Protein AF-A0A6P0X8E1-F1 (afdb_monomer)

Radius of gyration: 26.0 Å; Cα contacts (8 Å, |Δi|>4): 34; chains: 1; bounding box: 56×52×82 Å

Secondary structure (DSSP, 8-state):
--GGGG--------------HHHHHHHHHHHHHHHHHHHHHHHHHHHHHHHHPPPTT---S------------HHHHHHHHHHHHHH-GGGGSS-HHHHHHHHHHHHHHHHHHHHHHHHHHHHHHHHHHHHHHHHHS---

Nearest PDB structures (foldseek):
  6drf-assembly1_A  TM=2.780E-01  e=3.293E+00  Homo sapiens

Foldseek 3Di:
DCPVVPPPPPPPDDDDDDDDPVVVVLVVLQVVVLVVLLCVLLVLQVVVCVLPDDDPPDDDPDDDNDPDDDHSDLVNSLVCVVVVCVVDVSCVSPDSVVSSVSSVVSVVVVVVVVVVVVVVVVVVVVVVVVVVVVVPDDDD

Sequence (140 aa):
MIEVMLIVMQTAYQYKLKPNNELVSTIELCLDLLRRQYNYRLGERFSWWSENRCPVNACPLIMPIPQLRNNPDYYSQKKDLVHTKDKFYSYKLIHSQVLQDCIKRVISVISYQLSVISYQLSVISYQLSVISYQLSVPLQ

Structure (mmCIF, N/CA/C/O backbone):
data_AF-A0A6P0X8E1-F1
#
_entry.id   AF-A0A6P0X8E1-F1
#
loop_
_atom_site.group_PDB
_atom_site.id
_atom_site.type_symbol
_atom_site.label_atom_id
_atom_site.label_alt_id
_atom_site.label_comp_id
_atom_site.label_asym_id
_atom_site.label_entity_id
_atom_site.label_seq_id
_atom_site.pdbx_PDB_ins_code
_atom_site.Cartn_x
_atom_site.Cartn_y
_atom_site.Cartn_z
_atom_site.occupancy
_atom_site.B_iso_or_equiv
_atom_site.auth_seq_id
_atom_site.auth_comp_id
_atom_site.auth_asym_id
_atom_site.auth_atom_id
_atom_site.pdbx_PDB_model_num
ATOM 1 N N . MET A 1 1 ? 20.775 -28.156 44.236 1.00 46.81 1 MET A N 1
ATOM 2 C CA . MET A 1 1 ? 21.034 -28.085 42.784 1.00 46.81 1 MET A CA 1
ATOM 3 C C . MET A 1 1 ? 19.756 -28.492 42.074 1.00 46.81 1 MET A C 1
ATOM 5 O O . MET A 1 1 ? 19.350 -29.633 42.176 1.00 46.81 1 MET A O 1
ATOM 9 N N . ILE A 1 2 ? 18.961 -27.519 41.637 1.00 44.28 2 ILE A N 1
ATOM 10 C CA . ILE A 1 2 ? 18.880 -27.121 40.216 1.00 44.28 2 ILE A CA 1
ATOM 11 C C . ILE A 1 2 ? 18.024 -28.087 39.360 1.00 44.28 2 ILE A C 1
ATOM 13 O O . ILE A 1 2 ? 17.501 -27.661 38.340 1.00 44.28 2 ILE A O 1
ATOM 17 N N . GLU A 1 3 ? 17.743 -29.320 39.799 1.00 46.56 3 GLU A N 1
ATOM 18 C CA . GLU A 1 3 ? 16.989 -30.285 38.971 1.00 46.56 3 GLU A CA 1
ATOM 19 C C . GLU A 1 3 ? 15.466 -30.094 38.946 1.00 46.56 3 GLU A C 1
ATOM 21 O O . GLU A 1 3 ? 14.827 -30.466 37.969 1.00 46.56 3 GLU A O 1
ATOM 26 N N . VAL A 1 4 ? 14.860 -29.452 39.950 1.00 49.62 4 VAL A N 1
ATOM 27 C CA . VAL A 1 4 ? 13.400 -29.191 39.941 1.00 49.62 4 VAL A CA 1
ATOM 28 C C . VAL A 1 4 ? 13.068 -27.803 39.366 1.00 49.62 4 VAL A C 1
ATOM 30 O O . VAL A 1 4 ? 11.909 -27.414 39.269 1.00 49.62 4 VAL A O 1
ATOM 33 N N . MET A 1 5 ? 14.084 -27.064 38.900 1.00 49.66 5 MET A N 1
ATOM 34 C CA . MET A 1 5 ? 13.920 -25.820 38.134 1.00 49.66 5 MET A CA 1
ATOM 35 C C . MET A 1 5 ? 13.637 -26.082 36.635 1.00 49.66 5 MET A C 1
ATOM 37 O O . MET A 1 5 ? 13.704 -25.173 35.813 1.00 49.66 5 MET A O 1
ATOM 41 N N . LEU A 1 6 ? 13.335 -27.333 36.274 1.00 44.97 6 LEU A N 1
ATOM 42 C CA . LEU A 1 6 ? 13.155 -27.810 34.900 1.00 44.97 6 LEU A CA 1
ATOM 43 C C . LEU A 1 6 ? 11.783 -28.462 34.665 1.00 44.97 6 LEU A C 1
ATOM 45 O O . LEU A 1 6 ? 11.603 -29.199 33.698 1.00 44.97 6 LEU A O 1
ATOM 49 N N . ILE A 1 7 ? 10.774 -28.130 35.482 1.00 49.34 7 ILE A N 1
ATOM 50 C CA . ILE A 1 7 ? 9.383 -28.201 35.012 1.00 49.34 7 ILE A CA 1
ATOM 51 C C . ILE A 1 7 ? 9.231 -27.075 33.989 1.00 49.34 7 ILE A C 1
ATOM 53 O O . ILE A 1 7 ? 8.833 -25.954 34.298 1.00 49.34 7 ILE A O 1
ATOM 57 N N . VAL A 1 8 ? 9.644 -27.368 32.759 1.00 56.16 8 VAL A N 1
ATOM 58 C CA . VAL A 1 8 ? 9.410 -26.540 31.584 1.00 56.16 8 VAL A CA 1
ATOM 59 C C . VAL A 1 8 ? 7.901 -26.329 31.494 1.00 56.16 8 VAL A C 1
ATOM 61 O O . VAL A 1 8 ? 7.156 -27.241 31.141 1.00 56.16 8 VAL A O 1
ATOM 64 N N . MET A 1 9 ? 7.441 -25.127 31.846 1.00 58.41 9 MET A N 1
ATOM 65 C CA . MET A 1 9 ? 6.094 -24.651 31.554 1.00 58.41 9 MET A CA 1
ATOM 66 C C . MET A 1 9 ? 5.890 -24.668 30.033 1.00 58.41 9 MET A C 1
ATOM 68 O O . MET A 1 9 ? 6.134 -23.680 29.346 1.00 58.41 9 MET A O 1
ATOM 72 N N . GLN A 1 10 ? 5.435 -25.792 29.483 1.00 60.88 10 GLN A N 1
ATOM 73 C CA . GLN A 1 10 ? 4.893 -25.850 28.129 1.00 60.88 10 GLN A CA 1
ATOM 74 C C . GLN A 1 10 ? 3.499 -25.206 28.132 1.00 60.88 10 GLN A C 1
ATOM 76 O O . GLN A 1 10 ? 2.477 -25.879 28.059 1.00 60.88 10 GLN A O 1
ATOM 81 N N . THR A 1 11 ? 3.428 -23.878 28.245 1.00 59.41 11 THR A N 1
ATOM 82 C CA . THR A 1 11 ? 2.167 -23.128 28.123 1.00 59.41 11 THR A CA 1
ATOM 83 C C . THR A 1 11 ? 1.831 -22.876 26.656 1.00 59.41 11 THR A C 1
ATOM 85 O O . THR A 1 11 ? 1.756 -21.733 26.214 1.00 59.41 11 THR A O 1
ATOM 88 N N . ALA A 1 12 ? 1.636 -23.936 25.875 1.00 64.69 12 ALA A N 1
ATOM 89 C CA . ALA A 1 12 ? 1.141 -23.832 24.503 1.00 64.69 12 ALA A CA 1
ATOM 90 C C . ALA A 1 12 ? -0.388 -24.006 24.474 1.00 64.69 12 ALA A C 1
ATOM 92 O O . ALA A 1 12 ? -0.917 -24.906 23.827 1.00 64.69 12 ALA A O 1
ATOM 93 N N . TYR A 1 13 ? -1.115 -23.166 25.217 1.00 75.25 13 TYR A N 1
ATOM 94 C CA . TYR A 1 13 ? -2.578 -23.176 25.183 1.00 75.25 13 TYR A CA 1
ATOM 95 C C . TYR A 1 13 ? -3.076 -22.606 23.851 1.00 75.25 13 TYR A C 1
ATOM 97 O O . TYR A 1 13 ? -2.722 -21.491 23.466 1.00 75.25 13 TYR A O 1
ATOM 105 N N . GLN A 1 14 ? -3.914 -23.371 23.153 1.00 79.31 14 GLN A N 1
ATOM 106 C CA . GLN A 1 14 ? -4.574 -22.927 21.929 1.00 79.31 14 GLN A CA 1
ATOM 107 C C . GLN A 1 14 ? -5.927 -22.304 22.274 1.00 79.31 14 GLN A C 1
ATOM 109 O O . GLN A 1 14 ? -6.814 -22.972 22.806 1.00 79.31 14 GLN A O 1
ATOM 114 N N . TYR A 1 15 ? -6.098 -21.024 21.947 1.00 81.00 15 TYR A N 1
ATOM 115 C CA . TYR A 1 15 ? -7.346 -20.300 22.169 1.00 81.00 15 TYR A CA 1
ATOM 116 C C . TYR A 1 15 ? -8.074 -20.069 20.849 1.00 81.00 15 TYR A C 1
ATOM 118 O O . TYR A 1 15 ? -7.491 -19.603 19.871 1.00 81.00 15 TYR A O 1
ATOM 126 N N . LYS A 1 16 ? -9.380 -20.349 20.837 1.00 85.06 16 LYS A N 1
ATOM 127 C CA . LYS A 1 16 ? -10.270 -19.999 19.729 1.00 85.06 16 LYS A CA 1
ATOM 128 C C . LYS A 1 16 ? -11.083 -18.770 20.114 1.00 85.06 16 LYS A C 1
ATOM 130 O O . LYS A 1 16 ? -11.895 -18.840 21.034 1.00 85.06 16 LYS A O 1
ATOM 135 N N . LEU A 1 17 ? -10.907 -17.669 19.384 1.00 85.88 17 LEU A N 1
ATOM 136 C CA . LEU A 1 17 ? -11.803 -16.522 19.513 1.00 85.88 17 LEU A CA 1
ATOM 137 C C . LEU A 1 17 ? -13.204 -16.912 19.022 1.00 85.88 17 LEU A C 1
ATOM 139 O O . LEU A 1 17 ? -13.362 -17.442 17.921 1.00 85.88 17 LEU A O 1
ATOM 143 N N . LYS A 1 18 ? -14.221 -16.632 19.837 1.00 90.62 18 LYS A N 1
ATOM 144 C CA . LYS A 1 18 ? -15.640 -16.739 19.474 1.00 90.62 18 LYS A CA 1
ATOM 145 C C . LYS A 1 18 ? -16.274 -15.354 19.634 1.00 90.62 18 LYS A C 1
ATOM 147 O O . LYS A 1 18 ? -16.794 -15.060 20.706 1.00 90.62 18 LYS A O 1
ATOM 152 N N . PRO A 1 19 ? -16.124 -14.468 18.636 1.00 89.06 19 PRO A N 1
ATOM 153 C CA . PRO A 1 19 ? -16.632 -13.108 18.729 1.00 89.06 19 PRO A CA 1
ATOM 154 C C . PRO A 1 19 ? -18.165 -13.083 18.693 1.00 89.06 19 PRO A C 1
ATOM 156 O O . PRO A 1 19 ? -18.788 -13.841 17.952 1.00 89.06 19 PRO A O 1
ATOM 159 N N . ASN A 1 20 ? -18.760 -12.183 19.476 1.00 95.69 20 ASN A N 1
ATOM 160 C CA . ASN A 1 20 ? -20.194 -11.898 19.426 1.00 95.69 20 ASN A CA 1
ATOM 161 C C . ASN A 1 20 ? -20.547 -11.143 18.134 1.00 95.69 20 ASN A C 1
ATOM 163 O O . ASN A 1 20 ? -19.681 -10.503 17.538 1.00 95.69 20 ASN A O 1
ATOM 167 N N . ASN A 1 21 ? -21.824 -11.142 17.742 1.00 94.69 21 ASN A N 1
ATOM 168 C CA . ASN A 1 21 ? -22.285 -10.498 16.502 1.00 94.69 21 ASN A CA 1
ATOM 169 C C . ASN A 1 21 ? -21.881 -9.012 16.400 1.00 94.69 21 ASN A C 1
ATOM 171 O O . ASN A 1 21 ? -21.470 -8.556 15.338 1.00 94.69 21 ASN A O 1
ATOM 175 N N . GLU A 1 22 ? -21.920 -8.270 17.509 1.00 94.25 22 GLU A N 1
ATOM 176 C CA . GLU A 1 22 ? -21.477 -6.865 17.567 1.00 94.25 22 GLU A CA 1
ATOM 177 C C . GLU A 1 22 ? -19.961 -6.704 17.366 1.00 94.25 22 GLU A C 1
ATOM 179 O O . GLU A 1 22 ? -19.484 -5.745 16.755 1.00 94.25 22 GLU A O 1
ATOM 184 N N . LEU A 1 23 ? -19.173 -7.661 17.862 1.00 93.12 23 LEU A N 1
ATOM 185 C CA . LEU A 1 23 ? -17.728 -7.660 17.660 1.00 93.12 23 LEU A CA 1
ATOM 186 C C . LEU A 1 23 ? -17.393 -7.989 16.202 1.00 93.12 23 LEU A C 1
ATOM 188 O O . LEU A 1 23 ? -16.500 -7.370 15.628 1.00 93.12 23 LEU A O 1
ATOM 192 N N . VAL A 1 24 ? -18.132 -8.918 15.590 1.00 95.06 24 VAL A N 1
ATOM 193 C CA . VAL A 1 24 ? -17.991 -9.248 14.165 1.00 95.06 24 VAL A CA 1
ATOM 194 C C . VAL A 1 24 ? -18.275 -8.022 13.301 1.00 95.06 24 VAL A C 1
ATOM 196 O O . VAL A 1 24 ? -17.428 -7.665 12.486 1.00 95.06 24 VAL A O 1
ATOM 199 N N . SER A 1 25 ? -19.386 -7.318 13.532 1.00 94.81 25 SER A N 1
ATOM 200 C CA . SER A 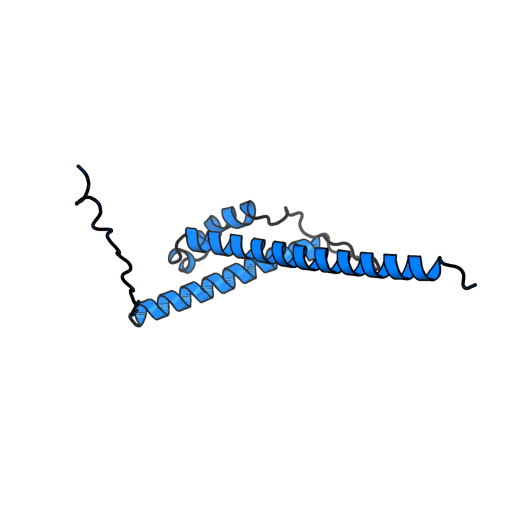1 25 ? -19.724 -6.123 12.746 1.00 94.81 25 SER A CA 1
ATOM 201 C C . SER A 1 25 ? -18.683 -5.008 12.899 1.00 94.81 25 SER A C 1
ATOM 203 O O . SER A 1 25 ? -18.326 -4.338 11.929 1.00 94.81 25 SER A O 1
ATOM 205 N N . THR A 1 26 ? -18.114 -4.851 14.098 1.00 93.50 26 THR A N 1
ATOM 206 C CA . THR A 1 26 ? -17.021 -3.900 14.344 1.00 93.50 26 THR A CA 1
ATOM 207 C C . THR A 1 26 ? -15.753 -4.287 13.579 1.00 93.50 26 THR A C 1
ATOM 209 O O . THR A 1 26 ? -15.085 -3.420 13.008 1.00 93.50 26 THR A O 1
ATOM 212 N N . ILE A 1 27 ? -15.418 -5.582 13.532 1.00 93.75 27 ILE A N 1
ATOM 213 C CA . ILE A 1 27 ? -14.270 -6.097 12.774 1.00 93.75 27 ILE A CA 1
ATOM 214 C C . ILE A 1 27 ? -14.475 -5.864 11.277 1.00 93.75 27 ILE A C 1
ATOM 216 O O . ILE A 1 27 ? -13.561 -5.381 10.611 1.00 93.75 27 ILE A O 1
ATOM 220 N N . GLU A 1 28 ? -15.659 -6.162 10.749 1.00 95.94 28 GLU A N 1
ATOM 221 C CA . GLU A 1 28 ? -15.993 -5.942 9.339 1.00 95.94 28 GLU A CA 1
ATOM 222 C C . GLU A 1 28 ? -15.866 -4.466 8.960 1.00 95.94 28 GLU A C 1
ATOM 224 O O . GLU A 1 28 ? -15.169 -4.134 7.998 1.00 95.94 28 GLU A O 1
AT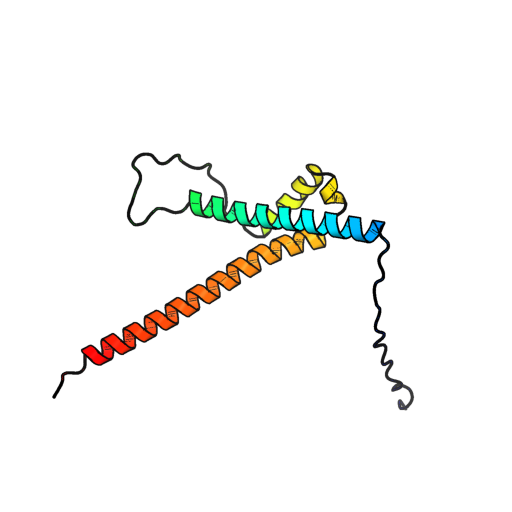OM 229 N N . L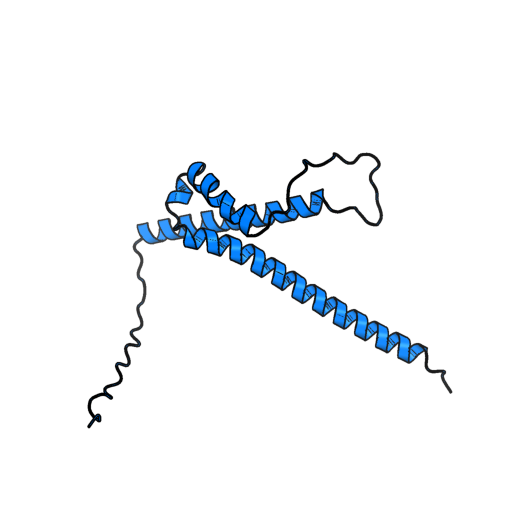EU A 1 29 ? -16.422 -3.572 9.784 1.00 95.62 29 LEU A N 1
ATOM 230 C CA . LEU A 1 29 ? -16.270 -2.132 9.609 1.00 95.62 29 LEU A CA 1
ATOM 231 C C . LEU A 1 29 ? -14.792 -1.716 9.622 1.00 95.62 29 LEU A C 1
ATOM 233 O O . LEU A 1 29 ? -14.355 -0.952 8.759 1.00 95.62 29 LEU A O 1
ATOM 237 N N . CYS A 1 30 ? -14.000 -2.226 10.570 1.00 95.88 30 CYS A N 1
ATOM 238 C CA . CYS A 1 30 ? -12.565 -1.950 10.628 1.00 95.88 30 CYS A CA 1
ATOM 239 C C . CYS A 1 30 ? -11.851 -2.407 9.352 1.00 95.88 30 CYS A C 1
ATOM 241 O O . CYS A 1 30 ? -11.048 -1.654 8.798 1.00 95.88 30 CYS A O 1
ATOM 243 N N . LEU A 1 31 ? -12.147 -3.612 8.861 1.00 95.88 31 LEU A N 1
ATOM 244 C CA . LEU A 1 31 ? -11.546 -4.148 7.643 1.00 95.88 31 LEU A CA 1
ATOM 245 C C . LEU A 1 31 ? -11.903 -3.303 6.418 1.00 95.88 31 LEU A C 1
ATOM 247 O O . LEU A 1 31 ? -11.027 -3.015 5.603 1.00 95.88 31 LEU A O 1
ATOM 251 N N . ASP A 1 32 ? -13.148 -2.852 6.299 1.00 97.31 32 ASP A N 1
ATOM 252 C CA . ASP A 1 32 ? -13.578 -2.004 5.187 1.00 97.31 32 ASP A CA 1
ATOM 253 C C . ASP A 1 32 ? -12.922 -0.628 5.208 1.00 97.31 32 ASP A C 1
ATOM 255 O O . ASP A 1 32 ? -12.458 -0.139 4.173 1.00 97.31 32 ASP A O 1
ATOM 259 N N . LEU A 1 33 ? -12.815 -0.013 6.384 1.00 96.81 33 LEU A N 1
ATOM 260 C CA . LEU A 1 33 ? -12.089 1.243 6.544 1.00 96.81 33 LEU A CA 1
ATOM 261 C C . LEU A 1 33 ? -10.601 1.074 6.204 1.00 96.81 33 LEU A C 1
ATOM 263 O O . LEU A 1 33 ? -10.042 1.913 5.500 1.00 96.81 33 LEU A O 1
ATOM 267 N N . LEU A 1 34 ? -9.968 -0.029 6.615 1.00 97.12 34 LEU A N 1
ATOM 268 C CA . LEU A 1 34 ? -8.574 -0.324 6.268 1.00 97.12 34 LEU A CA 1
ATOM 269 C C . LEU A 1 34 ? -8.382 -0.563 4.766 1.00 97.12 34 LEU A C 1
ATOM 271 O O . LEU A 1 34 ? -7.407 -0.075 4.199 1.00 97.12 34 LEU A O 1
ATOM 275 N N . ARG A 1 35 ? -9.315 -1.246 4.092 1.00 97.44 35 ARG A N 1
ATOM 276 C CA . ARG A 1 35 ? -9.289 -1.412 2.626 1.00 97.44 35 ARG A CA 1
ATOM 277 C C . ARG A 1 35 ? -9.370 -0.066 1.913 1.00 97.44 35 ARG A C 1
ATOM 279 O O . ARG A 1 35 ? -8.573 0.202 1.016 1.00 97.44 35 ARG A O 1
ATOM 286 N N . ARG A 1 36 ? -10.291 0.806 2.338 1.00 96.38 36 ARG A N 1
ATOM 287 C CA . ARG A 1 36 ? -10.415 2.172 1.800 1.00 96.38 36 ARG A CA 1
ATOM 288 C C . ARG A 1 36 ? -9.136 2.969 2.033 1.00 96.38 36 ARG A C 1
ATOM 290 O O . ARG A 1 36 ? -8.638 3.597 1.104 1.00 96.38 36 ARG A O 1
ATOM 297 N N . GLN A 1 37 ? -8.577 2.896 3.239 1.00 96.44 37 GLN A N 1
ATOM 298 C CA . GLN A 1 37 ? -7.334 3.574 3.585 1.00 96.44 37 GLN A CA 1
ATOM 299 C C . GLN A 1 37 ? -6.165 3.099 2.722 1.00 96.44 37 GLN A C 1
ATOM 301 O O . GLN A 1 37 ? -5.415 3.932 2.214 1.00 96.44 37 GLN A O 1
ATOM 306 N N . TYR A 1 38 ? -6.021 1.785 2.546 1.00 97.19 38 TYR A N 1
ATOM 307 C CA . TYR A 1 38 ? -4.999 1.177 1.699 1.00 97.19 38 TYR A CA 1
ATOM 308 C C . TYR A 1 38 ? -5.124 1.663 0.253 1.00 97.19 38 TYR A C 1
ATOM 310 O O . TYR A 1 38 ? -4.160 2.191 -0.299 1.00 97.19 38 TYR A O 1
ATOM 318 N N . ASN A 1 39 ? -6.323 1.561 -0.328 1.00 97.44 39 ASN A N 1
ATOM 319 C CA . ASN A 1 39 ? -6.588 1.976 -1.706 1.00 97.44 39 ASN A CA 1
ATOM 320 C C . ASN A 1 39 ? -6.338 3.472 -1.908 1.00 97.44 39 ASN A C 1
ATOM 322 O O . ASN A 1 39 ? -5.747 3.859 -2.911 1.00 97.44 39 ASN A O 1
ATOM 326 N N . TYR A 1 40 ? -6.722 4.305 -0.939 1.00 95.81 40 TYR A N 1
ATOM 327 C CA . TYR A 1 40 ? -6.451 5.739 -0.973 1.00 95.81 40 TYR A CA 1
ATOM 328 C C . TYR A 1 40 ? -4.941 6.029 -0.979 1.00 95.81 40 TYR A C 1
ATOM 330 O O . TYR A 1 40 ? -4.454 6.716 -1.872 1.00 95.81 40 TYR A O 1
ATOM 338 N N . ARG A 1 41 ? -4.170 5.449 -0.045 1.00 96.12 41 ARG A N 1
ATOM 339 C CA . ARG A 1 41 ? -2.711 5.681 0.043 1.00 96.12 41 ARG A CA 1
ATOM 340 C C . ARG A 1 41 ? -1.940 5.106 -1.142 1.00 96.12 41 ARG A C 1
ATOM 342 O O . ARG A 1 41 ? -0.916 5.669 -1.528 1.00 96.12 41 ARG A O 1
ATOM 349 N N . LEU A 1 42 ? -2.410 4.000 -1.711 1.00 95.12 42 LEU A N 1
ATOM 350 C CA . LEU A 1 42 ? -1.872 3.449 -2.950 1.00 95.12 42 LEU A CA 1
ATOM 351 C C . LEU A 1 42 ? -2.191 4.368 -4.141 1.00 95.12 42 LEU A C 1
ATOM 353 O O . LEU A 1 42 ? -1.301 4.682 -4.929 1.00 95.12 42 LEU A O 1
ATOM 357 N N . GLY A 1 43 ? -3.429 4.858 -4.226 1.00 94.69 43 GLY A N 1
ATOM 358 C CA . GLY A 1 43 ? -3.876 5.801 -5.249 1.00 94.69 43 GLY A CA 1
ATOM 359 C C . GLY A 1 43 ? -3.071 7.098 -5.248 1.00 94.69 43 GLY A C 1
ATOM 360 O O . GLY A 1 43 ? -2.607 7.516 -6.301 1.00 94.69 43 GLY A O 1
ATOM 361 N N . GLU A 1 44 ? -2.795 7.681 -4.076 1.00 93.62 44 GLU A N 1
ATOM 362 C CA . GLU A 1 44 ? -1.969 8.893 -3.959 1.00 93.62 44 GLU A CA 1
ATOM 363 C C . GLU A 1 44 ? -0.602 8.746 -4.639 1.00 93.62 44 GLU A C 1
ATOM 365 O O . GLU A 1 44 ? -0.131 9.686 -5.288 1.00 93.62 44 GLU A O 1
ATOM 370 N N . ARG A 1 45 ? 0.018 7.567 -4.506 1.00 93.19 45 ARG A N 1
ATOM 371 C CA . ARG A 1 45 ? 1.313 7.238 -5.114 1.00 93.19 45 ARG A CA 1
ATOM 372 C C . ARG A 1 45 ? 1.198 7.086 -6.624 1.00 93.19 45 ARG A C 1
ATOM 374 O O . ARG A 1 45 ? 2.047 7.608 -7.341 1.00 93.19 45 ARG A O 1
ATOM 381 N N . PHE A 1 46 ? 0.153 6.416 -7.109 1.00 91.56 46 PHE A N 1
ATOM 382 C CA . PHE A 1 46 ? -0.092 6.297 -8.547 1.00 91.56 46 PHE A CA 1
ATOM 383 C C . PHE A 1 46 ? -0.383 7.646 -9.196 1.00 91.56 46 PHE A C 1
ATOM 385 O O . PHE A 1 46 ? 0.181 7.935 -10.249 1.00 91.56 46 PHE A O 1
ATOM 392 N N . SER A 1 47 ? -1.187 8.494 -8.554 1.00 90.94 47 SER A N 1
ATOM 393 C CA . SER A 1 47 ? -1.417 9.865 -9.007 1.00 90.94 47 SER A CA 1
ATOM 394 C C . SER A 1 47 ? -0.106 10.640 -9.061 1.00 90.94 47 SER A C 1
ATOM 396 O O . SER A 1 47 ? 0.201 11.226 -10.090 1.00 90.94 47 SER A O 1
ATOM 398 N N . TRP A 1 48 ? 0.724 10.563 -8.011 1.00 91.19 48 TRP A N 1
ATOM 399 C CA . TRP A 1 48 ? 2.007 11.272 -7.975 1.00 91.19 48 TRP A CA 1
ATOM 400 C C . TRP A 1 48 ? 2.917 10.814 -9.114 1.00 91.19 48 TRP A C 1
ATOM 402 O O . TRP A 1 48 ? 3.479 11.634 -9.832 1.00 91.19 48 TRP A O 1
ATOM 412 N N . TRP A 1 49 ? 3.014 9.503 -9.332 1.00 86.81 49 TRP A N 1
ATOM 413 C CA . TRP A 1 49 ? 3.788 8.953 -10.437 1.00 86.81 49 TRP A CA 1
ATOM 414 C C . TRP A 1 49 ? 3.238 9.385 -11.802 1.00 86.81 49 TRP A C 1
ATOM 416 O O . TRP A 1 49 ? 4.010 9.759 -12.679 1.00 86.81 49 TRP A O 1
ATOM 426 N N . SER A 1 50 ? 1.916 9.380 -11.988 1.00 85.75 50 SER A N 1
ATOM 427 C CA . SER A 1 50 ? 1.292 9.795 -13.247 1.00 85.75 50 SER A CA 1
ATOM 428 C C . SER A 1 50 ? 1.470 11.286 -13.535 1.00 85.75 50 SER A C 1
ATOM 430 O O . SER A 1 50 ? 1.566 11.657 -14.700 1.00 85.75 50 SER A O 1
ATOM 432 N N . GLU A 1 51 ? 1.498 12.120 -12.496 1.00 84.19 51 GLU A N 1
ATOM 433 C CA . GLU A 1 51 ? 1.709 13.569 -12.579 1.00 84.19 51 GLU A CA 1
ATOM 434 C C . GLU A 1 51 ? 3.178 13.924 -12.856 1.00 84.19 51 GLU A C 1
ATOM 436 O O . GLU A 1 51 ? 3.450 14.918 -13.518 1.00 84.19 51 GLU A O 1
ATOM 441 N N . ASN A 1 52 ? 4.129 13.121 -12.365 1.00 81.31 52 ASN A N 1
ATOM 442 C CA . ASN A 1 52 ? 5.565 13.418 -12.455 1.00 81.31 52 ASN A CA 1
ATOM 443 C C . ASN A 1 52 ? 6.300 12.637 -13.558 1.00 81.31 52 ASN A C 1
ATOM 445 O O . ASN A 1 52 ? 7.476 12.896 -13.813 1.00 81.31 52 ASN A O 1
ATOM 449 N N . ARG A 1 53 ? 5.651 11.669 -14.218 1.00 78.12 53 ARG A N 1
ATOM 450 C CA . ARG A 1 53 ? 6.253 10.944 -15.348 1.00 78.12 53 ARG A CA 1
ATOM 451 C C . ARG A 1 53 ? 6.179 11.768 -16.637 1.00 78.12 53 ARG A C 1
ATOM 453 O O . ARG A 1 53 ? 5.141 12.340 -16.953 1.00 78.12 53 ARG A O 1
ATOM 460 N N . CYS A 1 54 ? 7.247 11.733 -17.431 1.00 72.94 54 CYS A N 1
ATOM 461 C CA . CYS A 1 54 ? 7.246 12.221 -18.811 1.00 72.94 54 CYS A CA 1
ATOM 462 C C . CYS A 1 54 ? 7.086 11.024 -19.770 1.00 72.94 54 CYS A C 1
ATOM 464 O O . CYS A 1 54 ? 7.815 10.038 -19.610 1.00 72.94 54 CYS A O 1
ATOM 466 N N . PRO A 1 55 ? 6.150 11.038 -20.739 1.00 71.12 55 PRO A N 1
ATOM 467 C CA . PRO A 1 55 ? 6.043 9.955 -21.710 1.00 71.12 55 PRO A CA 1
ATOM 468 C C . PRO A 1 55 ? 7.261 9.957 -22.644 1.00 71.12 55 PRO A C 1
ATOM 470 O O . PRO A 1 55 ? 7.592 10.974 -23.242 1.00 71.12 55 PRO A O 1
ATOM 473 N N . VAL A 1 56 ? 7.900 8.796 -22.814 1.00 67.75 56 VAL A N 1
ATOM 474 C CA . VAL A 1 56 ? 9.130 8.649 -23.623 1.00 67.75 56 VAL A CA 1
ATOM 475 C C . VAL A 1 56 ? 8.904 9.007 -25.099 1.00 67.75 56 VAL A C 1
ATOM 477 O O . VAL A 1 56 ? 9.794 9.545 -25.746 1.00 67.75 56 VAL A O 1
ATOM 480 N N . ASN A 1 57 ? 7.696 8.754 -25.615 1.00 69.00 57 ASN A N 1
ATOM 481 C CA . ASN A 1 57 ? 7.375 8.856 -27.045 1.00 69.00 57 ASN A CA 1
ATOM 482 C C . ASN A 1 57 ? 6.342 9.946 -27.377 1.00 69.00 57 ASN A C 1
ATOM 484 O O . ASN A 1 57 ? 5.883 10.030 -28.513 1.00 69.00 57 ASN A O 1
ATOM 488 N N . ALA A 1 58 ? 5.922 10.747 -26.398 1.00 65.12 58 ALA A N 1
ATOM 489 C CA . ALA A 1 58 ? 4.956 11.816 -26.611 1.00 65.12 58 ALA A CA 1
ATOM 490 C C . ALA A 1 58 ? 5.178 12.908 -25.566 1.00 65.12 58 ALA A C 1
ATOM 492 O O . ALA A 1 58 ? 4.897 12.704 -24.391 1.00 65.12 58 ALA A O 1
ATOM 493 N N . CYS A 1 59 ? 5.645 14.080 -25.986 1.00 64.19 59 CYS A N 1
ATOM 494 C CA . CYS A 1 59 ? 5.530 15.276 -25.162 1.00 64.19 59 CYS A CA 1
ATOM 495 C C . CYS A 1 59 ? 4.261 16.013 -25.617 1.00 64.19 59 CYS A C 1
ATOM 497 O O . CYS A 1 59 ? 4.280 16.621 -26.690 1.00 64.19 59 CYS A O 1
ATOM 499 N N . PRO A 1 60 ? 3.124 15.906 -24.905 1.00 60.84 60 PRO A N 1
ATOM 500 C CA . PRO A 1 60 ? 1.941 16.668 -25.274 1.00 60.84 60 PRO A CA 1
ATOM 501 C C . PRO A 1 60 ? 2.250 18.166 -25.137 1.00 60.84 60 PRO A C 1
ATOM 503 O O . PRO A 1 60 ? 2.610 18.633 -24.061 1.00 60.84 60 PRO A O 1
ATOM 506 N N . LEU A 1 61 ? 2.093 18.919 -26.234 1.00 66.25 61 LEU A N 1
ATOM 507 C CA . LEU A 1 61 ? 2.341 20.372 -26.307 1.00 66.25 61 LEU A CA 1
ATOM 508 C C . LEU A 1 61 ? 1.490 21.185 -25.314 1.00 66.25 61 LEU A C 1
ATOM 510 O O . LEU A 1 61 ? 1.796 22.339 -25.030 1.00 66.25 61 LEU A O 1
ATOM 514 N N . ILE A 1 62 ? 0.432 20.575 -24.776 1.00 62.69 62 ILE A N 1
ATOM 515 C CA . ILE A 1 62 ? -0.379 21.096 -23.683 1.00 62.69 62 ILE A CA 1
ATOM 516 C C . ILE A 1 62 ? -0.363 20.040 -22.579 1.00 62.69 62 ILE A C 1
ATOM 518 O O . ILE A 1 62 ? -1.020 19.005 -22.687 1.00 62.69 62 ILE A O 1
ATOM 522 N N . MET A 1 63 ? 0.385 20.306 -21.514 1.00 66.06 63 MET A N 1
ATOM 523 C CA . MET A 1 63 ? 0.360 19.512 -20.291 1.00 66.06 63 MET A CA 1
ATOM 524 C C . MET A 1 63 ? -0.123 20.424 -19.159 1.00 66.06 63 MET A C 1
ATOM 526 O O . MET A 1 63 ? 0.513 21.454 -18.918 1.00 66.06 63 MET A O 1
ATOM 530 N N . PRO A 1 64 ? -1.240 20.112 -18.473 1.00 63.00 64 PRO A N 1
ATOM 531 C CA . PRO A 1 64 ? -1.591 20.842 -17.265 1.00 63.00 64 PRO A CA 1
ATOM 532 C C . PRO A 1 64 ? -0.450 20.647 -16.268 1.00 63.00 64 PRO A C 1
ATOM 534 O O . PRO A 1 64 ? -0.098 19.514 -15.950 1.00 63.00 64 PRO A O 1
ATOM 537 N N . ILE A 1 65 ? 0.153 21.747 -15.817 1.00 70.44 65 ILE A N 1
ATOM 538 C CA . ILE A 1 65 ? 1.207 21.697 -14.804 1.00 70.44 65 ILE A CA 1
ATOM 539 C C . ILE A 1 65 ? 0.546 21.181 -13.518 1.00 70.44 65 ILE A C 1
ATOM 541 O O . ILE A 1 65 ? -0.334 21.867 -12.983 1.00 70.44 65 ILE A O 1
ATOM 545 N N . PRO A 1 66 ? 0.897 19.976 -13.032 1.00 70.50 66 PRO A N 1
ATOM 546 C CA . PRO A 1 66 ? 0.323 19.458 -11.802 1.00 70.50 66 PRO A CA 1
ATOM 547 C C . PRO A 1 66 ? 0.750 20.335 -10.625 1.00 70.50 66 PRO A C 1
ATOM 549 O O . PRO A 1 66 ? 1.788 21.001 -10.660 1.00 70.50 66 PRO A O 1
ATOM 552 N N . GLN A 1 67 ? -0.045 20.334 -9.554 1.00 76.69 67 GLN A N 1
ATOM 553 C CA . GLN A 1 67 ? 0.349 21.034 -8.336 1.00 76.69 67 GLN A CA 1
ATOM 554 C C . GLN A 1 67 ? 1.650 20.431 -7.803 1.00 76.69 67 GLN A C 1
ATOM 556 O O . GLN A 1 67 ? 1.739 19.224 -7.569 1.00 76.69 67 GLN A O 1
ATOM 561 N N . LEU A 1 68 ? 2.652 21.290 -7.606 1.00 79.19 68 LEU A N 1
ATOM 562 C CA . LEU A 1 68 ? 3.926 20.912 -7.009 1.00 79.19 68 LEU A CA 1
ATOM 563 C C . LEU A 1 68 ? 3.669 20.299 -5.631 1.00 79.19 68 LEU A C 1
ATOM 565 O O . LEU A 1 68 ? 3.241 20.983 -4.701 1.00 79.19 68 LEU A O 1
ATOM 569 N N . ARG A 1 69 ? 3.931 18.998 -5.506 1.00 84.62 69 ARG A N 1
ATOM 570 C CA . ARG A 1 69 ? 3.795 18.262 -4.251 1.00 84.62 69 ARG A CA 1
ATOM 571 C C . ARG A 1 69 ? 4.951 17.295 -4.054 1.00 84.62 69 ARG A C 1
ATOM 573 O O . ARG A 1 69 ? 5.444 16.682 -5.001 1.00 84.62 69 ARG A O 1
ATOM 580 N N . ASN A 1 70 ? 5.351 17.138 -2.797 1.00 88.50 70 ASN A N 1
ATOM 581 C CA . ASN A 1 70 ? 6.391 16.191 -2.417 1.00 88.50 70 ASN A CA 1
ATOM 582 C C . ASN A 1 70 ? 5.941 14.747 -2.675 1.00 88.50 70 ASN A C 1
ATOM 584 O O . ASN A 1 70 ? 4.750 14.432 -2.604 1.00 88.50 70 ASN A O 1
ATOM 588 N N . ASN A 1 71 ? 6.910 13.868 -2.941 1.00 89.00 71 ASN A N 1
ATOM 589 C CA . ASN A 1 71 ? 6.664 12.436 -3.088 1.00 89.00 71 ASN A CA 1
ATOM 590 C C . ASN A 1 71 ? 5.957 11.885 -1.833 1.00 89.00 71 ASN A C 1
ATOM 592 O O . ASN A 1 71 ? 6.464 12.078 -0.722 1.00 89.00 71 ASN A O 1
ATOM 596 N N . PRO A 1 72 ? 4.812 11.193 -1.973 1.00 92.44 72 PRO A N 1
ATOM 597 C CA . PRO A 1 72 ? 4.153 10.537 -0.853 1.00 92.44 72 PRO A CA 1
ATOM 598 C C . PRO A 1 72 ? 4.996 9.355 -0.350 1.00 92.44 72 PRO 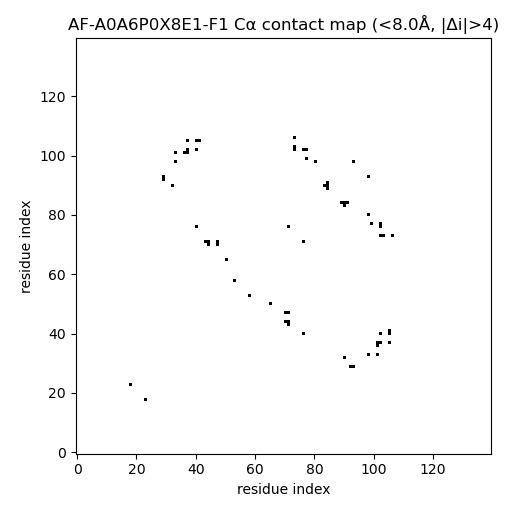A C 1
ATOM 600 O O . PRO A 1 72 ? 4.803 8.211 -0.751 1.00 92.44 72 PRO A O 1
ATOM 603 N N . ASP A 1 73 ? 5.959 9.607 0.535 1.00 91.69 73 ASP A N 1
ATOM 604 C CA . ASP A 1 73 ? 6.722 8.581 1.251 1.00 91.69 73 ASP A CA 1
ATOM 605 C C . ASP A 1 73 ? 5.972 7.989 2.471 1.00 91.69 73 ASP A C 1
ATOM 607 O O . ASP A 1 73 ? 4.794 8.255 2.713 1.00 91.69 73 ASP A O 1
ATOM 611 N N . TYR A 1 74 ? 6.639 7.096 3.208 1.00 92.19 74 TYR A N 1
ATOM 612 C CA . TYR A 1 74 ? 6.095 6.500 4.433 1.00 92.19 74 TYR A CA 1
ATOM 613 C C . TYR A 1 74 ? 5.751 7.538 5.499 1.00 92.19 74 TYR A C 1
ATOM 615 O O . TYR A 1 74 ? 4.695 7.468 6.128 1.00 92.19 74 TYR A O 1
ATOM 623 N N . TYR A 1 75 ? 6.672 8.465 5.739 1.00 93.75 75 TYR A N 1
ATOM 624 C CA . TYR A 1 75 ? 6.608 9.400 6.848 1.00 93.75 75 TYR A CA 1
ATOM 625 C C . TYR A 1 75 ? 5.545 10.465 6.599 1.00 93.75 75 TYR A C 1
ATOM 627 O O . TYR A 1 75 ? 4.791 10.784 7.519 1.00 93.75 75 TYR A O 1
ATOM 635 N N . SER A 1 76 ? 5.425 10.949 5.362 1.00 93.88 76 SER A N 1
ATOM 636 C CA . SER A 1 76 ? 4.385 11.889 4.958 1.00 93.88 76 SER A CA 1
ATOM 637 C C . SER A 1 76 ? 3.000 11.267 5.122 1.00 93.88 76 SER A C 1
ATOM 639 O O . SER A 1 76 ? 2.185 11.813 5.862 1.00 93.88 76 SER A O 1
ATOM 641 N N . GLN A 1 77 ? 2.763 10.068 4.576 1.00 94.38 77 GLN A N 1
ATOM 642 C CA . GLN A 1 77 ? 1.475 9.377 4.711 1.00 94.38 77 GLN A CA 1
ATOM 643 C C . GLN A 1 77 ? 1.158 9.010 6.168 1.00 94.38 77 GLN A C 1
ATOM 645 O O . GLN A 1 77 ? 0.002 9.079 6.587 1.00 94.38 77 GLN A O 1
ATOM 650 N N . LYS A 1 78 ? 2.171 8.646 6.968 1.00 94.44 78 LYS A N 1
ATOM 651 C CA . LYS A 1 78 ? 2.007 8.361 8.401 1.00 94.44 78 LYS A CA 1
ATOM 652 C C . LYS A 1 78 ? 1.606 9.606 9.190 1.00 94.44 78 LYS A C 1
ATOM 654 O O . LYS A 1 78 ? 0.730 9.511 10.046 1.00 94.44 78 LYS A O 1
ATOM 659 N N . LYS A 1 79 ? 2.232 10.754 8.921 1.00 93.94 79 LYS A N 1
ATOM 660 C CA . LYS A 1 79 ? 1.899 12.036 9.564 1.00 93.94 79 LYS A CA 1
ATOM 661 C C . LYS A 1 79 ? 0.449 12.433 9.275 1.00 93.94 79 LYS A C 1
ATOM 663 O O . LYS A 1 79 ? -0.274 12.873 10.164 1.00 93.94 79 LYS A O 1
ATOM 668 N N . ASP A 1 80 ? 0.013 12.176 8.052 1.00 93.75 80 ASP A N 1
ATOM 669 C CA . ASP A 1 80 ? -1.311 12.500 7.531 1.00 93.75 80 ASP A CA 1
ATOM 670 C C . ASP A 1 80 ? -2.463 11.700 8.183 1.00 93.75 80 ASP A C 1
ATOM 672 O O . ASP A 1 80 ? -3.638 12.077 8.113 1.00 93.75 80 ASP A O 1
ATOM 676 N N . LEU A 1 81 ? -2.148 10.596 8.874 1.00 93.94 81 LEU A N 1
ATOM 677 C CA . LEU A 1 81 ? -3.134 9.820 9.635 1.00 93.94 81 LEU A CA 1
ATOM 678 C C . LEU A 1 81 ? -3.762 10.618 10.778 1.00 93.94 81 LEU A C 1
ATOM 680 O O . LEU A 1 81 ? -4.914 10.356 11.119 1.00 93.94 81 LEU A O 1
ATOM 684 N N . VAL A 1 82 ? -3.038 11.581 11.356 1.00 93.25 82 VAL A N 1
ATOM 685 C CA . VAL A 1 82 ? -3.575 12.444 12.419 1.00 93.25 82 VAL A CA 1
ATOM 686 C C . VAL A 1 82 ? -4.774 13.221 11.876 1.00 93.25 82 VAL A C 1
ATOM 688 O O . VAL A 1 82 ? -5.889 13.060 12.369 1.00 93.25 82 VAL A O 1
ATOM 691 N N . HIS A 1 83 ? -4.579 13.917 10.754 1.00 92.88 83 HIS A N 1
ATOM 692 C CA . HIS A 1 83 ? -5.645 14.639 10.058 1.00 92.88 83 HIS A CA 1
ATOM 693 C C . HIS A 1 83 ? -6.777 13.719 9.593 1.00 92.88 83 HIS A C 1
A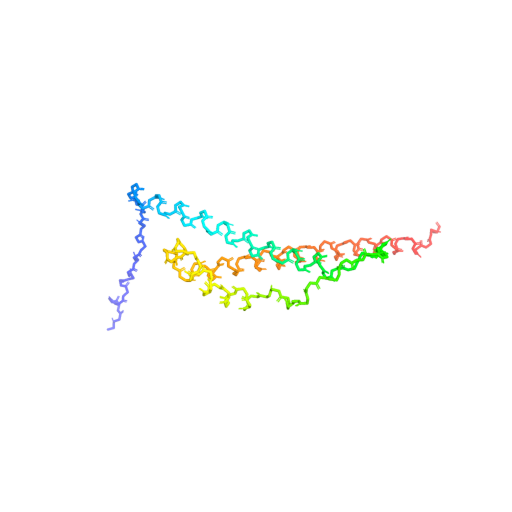TOM 695 O O . HIS A 1 83 ? -7.948 14.092 9.633 1.00 92.88 83 HIS A O 1
ATOM 701 N N . THR A 1 84 ? -6.450 12.489 9.188 1.00 92.44 84 THR A N 1
ATOM 702 C CA . THR A 1 84 ? -7.458 11.499 8.784 1.00 92.44 84 THR A CA 1
ATOM 703 C C . THR A 1 84 ? -8.398 11.149 9.944 1.00 92.44 84 THR A C 1
ATOM 705 O O . THR A 1 84 ? -9.614 11.097 9.753 1.00 92.44 84 THR A O 1
ATOM 708 N N . LYS A 1 85 ? -7.858 10.944 11.154 1.00 93.38 85 LYS A N 1
ATOM 709 C CA . LYS A 1 85 ? -8.654 10.636 12.356 1.00 93.38 85 LYS A CA 1
ATOM 710 C C . LYS A 1 85 ? -9.469 11.830 12.853 1.00 93.38 85 LYS A C 1
ATOM 712 O O . LYS A 1 85 ? -10.526 11.622 13.450 1.00 93.38 85 LYS A O 1
ATOM 717 N N . ASP A 1 86 ? -9.006 13.049 12.598 1.00 93.56 86 ASP A N 1
ATOM 718 C CA . ASP A 1 86 ? -9.763 14.264 12.904 1.00 93.56 86 ASP A CA 1
ATOM 719 C C . ASP A 1 86 ? -10.939 14.446 11.942 1.00 93.56 86 ASP A C 1
ATOM 721 O O . ASP A 1 86 ? -12.058 14.716 12.375 1.00 93.56 86 ASP A O 1
ATOM 725 N N . LYS A 1 87 ? -10.708 14.227 10.641 1.00 93.94 87 LYS A N 1
ATOM 726 C CA . LYS A 1 87 ? -11.721 14.394 9.592 1.00 93.94 87 LYS A CA 1
ATOM 727 C C . LYS A 1 87 ? -12.801 13.313 9.622 1.00 93.94 87 LYS A C 1
ATOM 729 O O . LYS A 1 87 ? -13.966 13.605 9.363 1.00 93.94 87 LYS A O 1
ATOM 734 N N . PHE A 1 88 ? -12.431 12.065 9.909 1.00 93.94 88 PHE A N 1
ATOM 735 C CA . PHE A 1 88 ? -13.345 10.927 9.841 1.00 93.94 88 PHE A CA 1
ATOM 736 C C . PHE A 1 88 ? -13.498 10.253 11.201 1.00 93.94 88 PHE A C 1
ATOM 738 O O . PHE A 1 88 ? -12.644 9.478 11.633 1.00 93.94 88 PHE A O 1
ATOM 745 N N . TYR A 1 89 ? -14.642 10.478 11.851 1.00 91.69 89 TYR A N 1
ATOM 746 C CA . TYR A 1 89 ? -14.913 9.934 13.183 1.00 91.69 89 TYR A CA 1
ATOM 747 C C . TYR A 1 89 ? -14.799 8.401 13.245 1.00 91.69 89 TYR A C 1
ATOM 749 O O . TYR A 1 89 ? -14.223 7.868 14.190 1.00 91.69 89 TYR A O 1
ATOM 757 N N . SER A 1 90 ? -15.240 7.679 12.209 1.00 92.44 90 SER A N 1
ATOM 758 C CA . SER A 1 90 ? -15.158 6.210 12.147 1.00 92.44 90 SER A CA 1
ATOM 759 C C . SER A 1 90 ? -13.723 5.670 12.242 1.00 92.44 90 SER A C 1
ATOM 761 O O . SER A 1 90 ? -13.515 4.564 12.729 1.00 92.44 90 SER A O 1
ATOM 763 N N . TYR A 1 91 ? -12.712 6.453 11.847 1.00 93.88 91 TYR A N 1
ATOM 764 C CA . TYR A 1 91 ? -11.301 6.072 11.977 1.00 93.88 91 TYR A CA 1
ATOM 765 C C . TYR A 1 91 ? -10.778 6.185 13.416 1.00 93.88 91 TYR A C 1
ATOM 767 O O . TYR A 1 91 ? -9.712 5.645 13.725 1.00 93.88 91 TYR A O 1
ATOM 775 N N . LYS A 1 92 ? -11.505 6.853 14.324 1.00 92.19 92 LYS A N 1
ATOM 776 C CA . LYS A 1 92 ? -11.161 6.886 15.754 1.00 92.19 92 LYS A CA 1
ATOM 777 C C . LYS A 1 92 ? -11.306 5.516 16.409 1.00 92.19 92 LYS A C 1
ATOM 779 O O . LYS A 1 92 ? -10.505 5.217 17.291 1.00 92.19 92 LYS A O 1
ATOM 784 N N . LEU A 1 93 ? -12.230 4.687 15.911 1.00 91.81 93 LEU A N 1
ATOM 785 C CA . LEU A 1 93 ? -12.438 3.302 16.352 1.00 91.81 93 LEU A CA 1
ATOM 786 C C . LEU A 1 93 ? -11.214 2.416 16.086 1.00 91.81 93 LEU A C 1
ATOM 788 O O . LEU A 1 93 ? -10.953 1.470 16.822 1.00 91.81 93 LEU A O 1
ATOM 792 N N . ILE A 1 94 ? -10.443 2.729 15.044 1.00 93.94 94 ILE A N 1
ATOM 793 C CA . ILE A 1 94 ? -9.275 1.942 14.664 1.00 93.94 94 ILE A CA 1
ATOM 794 C C . ILE A 1 94 ? -8.079 2.363 15.518 1.00 93.94 94 ILE A C 1
ATOM 796 O O . ILE A 1 94 ? -7.698 3.544 15.593 1.00 93.94 94 ILE A O 1
ATOM 800 N N . HIS A 1 95 ? -7.441 1.363 16.124 1.00 94.31 95 HIS A N 1
ATOM 801 C CA . HIS A 1 95 ? -6.208 1.557 16.869 1.00 94.31 95 HIS A CA 1
ATOM 802 C C . HIS A 1 95 ? -5.111 2.141 15.963 1.00 94.31 95 HIS A C 1
ATOM 804 O O . HIS A 1 95 ? -4.903 1.697 14.832 1.00 94.31 95 HIS A O 1
ATOM 810 N N . SER A 1 96 ? -4.385 3.144 16.464 1.00 92.19 96 SER A N 1
ATOM 811 C CA . SER A 1 96 ? -3.408 3.914 15.679 1.00 92.19 96 SER A CA 1
ATOM 812 C C . SER A 1 96 ? -2.323 3.035 15.052 1.00 92.19 96 SER A C 1
ATOM 814 O O . SER A 1 96 ? -1.924 3.279 13.915 1.00 92.19 96 SER A O 1
ATOM 816 N N . GLN A 1 97 ? -1.890 1.989 15.759 1.00 94.75 97 GLN A N 1
ATOM 817 C CA . GLN A 1 97 ? -0.890 1.046 15.259 1.00 94.75 97 GLN A CA 1
ATOM 818 C C . GLN A 1 97 ? -1.362 0.306 14.000 1.00 94.75 97 GLN A C 1
ATOM 820 O O . GLN A 1 97 ? -0.597 0.171 13.051 1.00 94.75 97 GLN A O 1
ATOM 825 N N . VAL A 1 98 ? -2.640 -0.078 13.939 1.00 95.88 98 VAL A N 1
ATOM 826 C CA . VAL A 1 98 ? -3.206 -0.817 12.799 1.00 95.88 98 VAL A CA 1
ATOM 827 C C . VAL A 1 98 ? -3.229 0.058 11.543 1.00 95.88 98 VAL A C 1
ATOM 829 O O . VAL A 1 98 ? -2.891 -0.399 10.452 1.00 95.88 98 VAL A O 1
ATOM 832 N N . LEU A 1 99 ? -3.550 1.348 11.692 1.00 95.06 99 LEU A N 1
ATOM 833 C CA . LEU A 1 99 ? -3.476 2.311 10.587 1.00 95.06 99 LEU A CA 1
ATOM 834 C C . LEU A 1 99 ? -2.037 2.520 10.103 1.00 95.06 99 LEU A C 1
ATOM 836 O O . LEU A 1 99 ? -1.798 2.598 8.899 1.00 95.06 99 LEU A O 1
ATOM 840 N N . GLN A 1 100 ? -1.068 2.577 11.018 1.00 95.19 100 GLN A N 1
ATOM 841 C CA . GLN A 1 100 ? 0.344 2.679 10.644 1.00 95.19 100 GLN A CA 1
ATOM 842 C C . GLN A 1 100 ? 0.819 1.432 9.892 1.00 95.19 100 GLN A C 1
ATOM 844 O O . GLN A 1 100 ? 1.513 1.553 8.881 1.00 95.19 100 GLN A O 1
ATOM 849 N N . ASP A 1 101 ? 0.419 0.243 10.338 1.00 95.94 101 ASP A N 1
ATOM 850 C CA . ASP A 1 101 ? 0.778 -1.014 9.681 1.00 95.94 101 ASP A CA 1
ATOM 851 C C . ASP A 1 101 ? 0.117 -1.147 8.300 1.00 95.94 101 ASP A C 1
ATOM 853 O O . ASP A 1 101 ? 0.742 -1.649 7.363 1.00 95.94 101 ASP A O 1
ATOM 857 N N . CYS A 1 102 ? -1.085 -0.590 8.116 1.00 96.06 102 CYS A N 1
ATOM 858 C CA . CYS A 1 102 ? -1.708 -0.463 6.799 1.00 96.06 102 CYS A CA 1
ATOM 859 C C . CYS A 1 102 ? -0.819 0.319 5.814 1.00 96.06 102 CYS A C 1
ATOM 861 O O . CYS A 1 102 ? -0.623 -0.123 4.681 1.00 96.06 102 CYS A O 1
ATOM 863 N N . ILE A 1 103 ? -0.238 1.448 6.239 1.00 95.50 103 ILE A N 1
ATOM 864 C CA . ILE A 1 103 ? 0.674 2.244 5.395 1.00 95.50 103 ILE A CA 1
ATOM 865 C C . ILE A 1 103 ? 1.964 1.474 5.111 1.00 95.50 103 ILE A C 1
ATOM 867 O O . ILE A 1 103 ? 2.415 1.435 3.965 1.00 95.50 103 ILE A O 1
ATOM 871 N N . LYS A 1 104 ? 2.543 0.808 6.119 1.00 95.94 104 LYS A N 1
ATOM 872 C CA . LYS A 1 104 ? 3.725 -0.047 5.911 1.00 95.94 104 LYS A CA 1
ATOM 873 C C . LYS A 1 104 ? 3.462 -1.113 4.848 1.00 95.94 104 LYS A C 1
ATOM 875 O O . LYS A 1 104 ? 4.319 -1.360 4.001 1.00 95.94 104 LYS A O 1
ATOM 880 N N . ARG A 1 105 ? 2.266 -1.712 4.850 1.00 96.00 105 ARG A N 1
ATOM 881 C CA . ARG A 1 105 ? 1.881 -2.741 3.879 1.00 96.00 105 ARG A CA 1
ATOM 882 C C . ARG A 1 105 ? 1.826 -2.212 2.447 1.00 96.00 105 ARG A C 1
ATOM 884 O O . ARG A 1 105 ? 2.261 -2.920 1.545 1.00 96.00 105 ARG A O 1
ATOM 891 N N . VAL A 1 106 ? 1.354 -0.980 2.228 1.00 95.44 106 VAL A N 1
ATOM 892 C CA . VAL A 1 106 ? 1.378 -0.334 0.896 1.00 95.44 106 VAL A CA 1
ATOM 893 C C . VAL A 1 106 ? 2.807 -0.305 0.346 1.00 95.44 106 VAL A C 1
ATOM 895 O O . VAL A 1 106 ? 3.052 -0.722 -0.783 1.00 95.44 106 VAL A O 1
ATOM 898 N N . ILE A 1 107 ? 3.762 0.128 1.166 1.00 93.25 107 ILE A N 1
ATOM 899 C CA . ILE A 1 107 ? 5.164 0.298 0.759 1.00 93.25 107 ILE A CA 1
ATOM 900 C C . ILE A 1 107 ? 5.848 -1.044 0.544 1.00 93.25 107 ILE A C 1
ATOM 902 O O . ILE A 1 107 ? 6.566 -1.218 -0.437 1.00 93.25 107 ILE A O 1
ATOM 906 N N . SER A 1 108 ? 5.600 -2.002 1.436 1.00 93.75 108 SER A N 1
ATOM 907 C CA . SER A 1 108 ? 6.148 -3.352 1.321 1.00 93.75 108 SER A CA 1
ATOM 908 C C . SER A 1 108 ? 5.724 -4.021 0.013 1.00 93.75 108 SER A C 1
ATOM 910 O O . SER A 1 108 ? 6.572 -4.582 -0.676 1.00 93.75 108 SER A O 1
ATOM 912 N N . VAL A 1 109 ? 4.448 -3.897 -0.375 1.00 92.50 109 VAL A N 1
ATOM 913 C CA . VAL A 1 109 ? 3.951 -4.462 -1.637 1.00 92.50 109 VAL A CA 1
ATOM 914 C C . VAL A 1 109 ? 4.622 -3.797 -2.836 1.00 92.50 109 VAL A C 1
ATOM 916 O O . VAL A 1 109 ? 5.103 -4.504 -3.712 1.00 92.50 109 VAL A O 1
ATOM 919 N N . ILE A 1 110 ? 4.714 -2.464 -2.870 1.00 91.88 110 ILE A N 1
ATOM 920 C CA . ILE A 1 110 ? 5.370 -1.752 -3.981 1.00 91.88 110 ILE A CA 1
ATOM 921 C C . ILE A 1 110 ? 6.848 -2.149 -4.089 1.00 91.88 110 ILE A C 1
ATOM 923 O O . ILE A 1 110 ? 7.320 -2.453 -5.180 1.00 91.88 110 ILE A O 1
ATOM 927 N N . SER A 1 111 ? 7.564 -2.198 -2.964 1.00 93.00 111 SER A N 1
ATOM 928 C CA . SER A 1 111 ? 8.973 -2.607 -2.920 1.00 93.00 111 SER A CA 1
ATOM 929 C C . SER A 1 111 ? 9.173 -4.029 -3.451 1.00 93.00 111 SER A C 1
ATOM 931 O O . SER A 1 111 ? 10.049 -4.269 -4.280 1.00 93.00 111 SER A O 1
ATOM 933 N N . TYR A 1 112 ? 8.307 -4.962 -3.047 1.00 95.06 112 TYR A N 1
ATOM 934 C CA . TYR A 1 112 ? 8.336 -6.332 -3.551 1.00 95.06 112 TYR A CA 1
ATOM 935 C C . TYR A 1 112 ? 8.037 -6.411 -5.055 1.00 95.06 112 TYR A C 1
ATOM 937 O O . TYR A 1 112 ? 8.728 -7.108 -5.787 1.00 95.06 112 TYR A O 1
ATOM 945 N N . GLN A 1 113 ? 7.042 -5.674 -5.553 1.00 94.56 113 GLN A N 1
ATOM 946 C CA . GLN A 1 113 ? 6.758 -5.652 -6.992 1.00 94.56 113 GLN A CA 1
ATOM 947 C C . GLN A 1 113 ? 7.952 -5.110 -7.794 1.00 94.56 113 GLN A C 1
ATOM 949 O O . GLN A 1 113 ? 8.303 -5.664 -8.834 1.00 94.56 113 GLN A O 1
ATOM 954 N N . LEU A 1 114 ? 8.628 -4.073 -7.287 1.00 92.62 114 LEU A N 1
ATOM 955 C CA . LEU A 1 114 ? 9.841 -3.533 -7.906 1.00 92.62 114 LEU A CA 1
ATOM 956 C C . LEU A 1 114 ? 11.000 -4.537 -7.898 1.00 92.62 114 LEU A C 1
ATOM 958 O O . LEU A 1 114 ? 11.710 -4.640 -8.899 1.00 92.62 114 LEU A O 1
ATOM 962 N N . SER A 1 115 ? 11.185 -5.301 -6.815 1.00 95.62 115 SER A N 1
ATOM 963 C CA . SER A 1 115 ? 12.232 -6.328 -6.763 1.00 95.62 115 SER A CA 1
ATOM 964 C C . SER A 1 115 ? 11.968 -7.460 -7.757 1.00 95.62 115 SER A C 1
ATOM 966 O O . SER A 1 115 ? 12.892 -7.895 -8.445 1.00 95.62 115 SER A O 1
ATOM 968 N N . VAL A 1 116 ? 10.706 -7.875 -7.912 1.00 96.50 116 VAL A N 1
ATOM 969 C CA . VAL A 1 116 ? 10.302 -8.858 -8.924 1.00 96.50 116 VAL A CA 1
ATOM 970 C C . VAL A 1 116 ? 10.603 -8.339 -10.329 1.00 96.50 116 VAL A C 1
ATOM 972 O O . VAL A 1 116 ? 11.251 -9.042 -11.098 1.00 96.50 116 VAL A O 1
ATOM 975 N N . ILE A 1 117 ? 10.208 -7.106 -10.664 1.00 96.88 117 ILE A N 1
ATOM 976 C CA . ILE A 1 117 ? 10.475 -6.511 -11.988 1.00 96.88 117 ILE A CA 1
ATOM 977 C C . ILE A 1 117 ? 11.983 -6.425 -12.263 1.00 96.88 117 ILE A C 1
ATOM 979 O O . ILE A 1 117 ? 12.432 -6.782 -13.350 1.00 96.88 117 ILE A O 1
ATOM 983 N N . SER A 1 118 ? 12.774 -5.996 -11.277 1.00 97.06 118 SER A N 1
ATOM 984 C CA . SER A 1 118 ? 14.234 -5.923 -11.399 1.00 97.06 118 SER A CA 1
ATOM 985 C C . SER A 1 118 ? 14.856 -7.290 -11.695 1.00 97.06 118 SER A C 1
ATOM 987 O O . SER A 1 118 ? 15.721 -7.393 -12.565 1.00 97.06 118 SER A O 1
ATOM 989 N N . TYR A 1 119 ? 14.380 -8.343 -11.027 1.00 97.88 119 TYR A N 1
ATOM 990 C CA . TYR A 1 119 ? 14.822 -9.708 -11.292 1.00 97.88 119 TYR A CA 1
ATOM 991 C C . TYR A 1 119 ? 14.420 -10.188 -12.694 1.00 97.88 119 TYR A C 1
ATOM 993 O O . TYR A 1 119 ? 15.231 -10.773 -13.402 1.00 97.88 119 TYR A O 1
ATOM 1001 N N . GLN A 1 120 ? 13.198 -9.898 -13.148 1.00 98.00 120 GLN A N 1
ATOM 1002 C CA . GLN A 1 120 ? 12.790 -10.254 -14.514 1.00 98.00 120 GLN A CA 1
ATOM 1003 C C . GLN A 1 120 ? 13.678 -9.573 -15.569 1.00 98.00 120 GLN A C 1
ATOM 1005 O O . GLN A 1 120 ? 14.098 -10.209 -16.535 1.00 98.00 120 GLN A O 1
ATOM 1010 N N . LEU A 1 121 ? 14.028 -8.298 -15.366 1.00 97.69 121 LEU A N 1
ATOM 1011 C CA . LEU A 1 121 ? 14.935 -7.568 -16.257 1.00 97.69 121 LEU A CA 1
ATOM 1012 C C . LEU A 1 121 ? 16.354 -8.156 -16.268 1.00 97.69 121 LEU A C 1
ATOM 1014 O O . LEU A 1 121 ? 16.977 -8.200 -17.329 1.00 97.69 121 LEU A O 1
ATOM 1018 N N . SER A 1 122 ? 16.866 -8.632 -15.126 1.00 97.44 122 SER A N 1
ATOM 1019 C CA . SER A 1 122 ? 18.191 -9.264 -15.075 1.00 97.44 122 SER A CA 1
ATOM 1020 C C . SER A 1 122 ? 18.221 -10.585 -15.844 1.00 97.44 122 SER A C 1
ATOM 1022 O O . SER A 1 122 ? 19.171 -10.837 -16.586 1.00 97.44 122 SER A O 1
ATOM 1024 N N . VAL A 1 123 ? 17.151 -11.381 -15.752 1.00 97.75 123 VAL A N 1
ATOM 1025 C CA . VAL A 1 123 ? 16.994 -12.612 -16.534 1.00 97.75 123 VAL A CA 1
ATOM 1026 C C . VAL A 1 123 ? 16.977 -12.300 -18.030 1.00 97.75 123 VAL A C 1
ATOM 1028 O O . VAL A 1 123 ? 17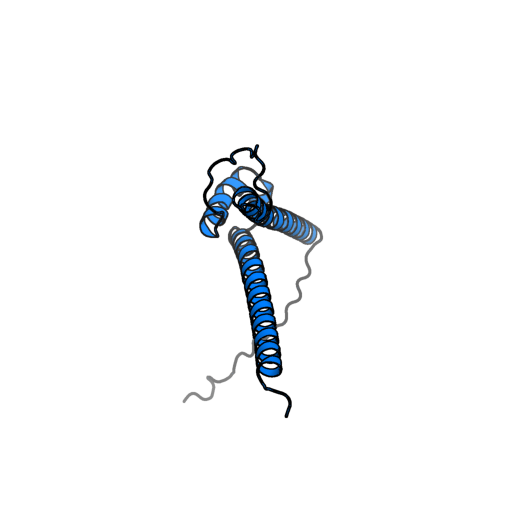.732 -12.913 -18.780 1.00 97.75 123 VAL A O 1
ATOM 1031 N N . ILE A 1 124 ? 16.185 -11.318 -18.474 1.00 98.19 124 ILE A N 1
ATOM 1032 C CA . ILE A 1 124 ? 16.123 -10.916 -19.892 1.00 98.19 124 ILE A CA 1
ATOM 1033 C C . ILE A 1 124 ? 17.492 -10.443 -20.394 1.00 98.19 124 ILE A C 1
ATOM 1035 O O . ILE A 1 124 ? 17.934 -10.858 -21.464 1.00 98.19 124 ILE A O 1
ATOM 1039 N N . SER A 1 125 ? 18.185 -9.613 -19.611 1.00 97.88 125 SER A N 1
ATOM 1040 C CA . SER A 1 125 ? 19.533 -9.135 -19.935 1.00 97.88 125 SER A CA 1
ATOM 1041 C C . SER A 1 125 ? 20.515 -10.294 -20.134 1.00 97.88 125 SER A C 1
ATOM 1043 O O . SER A 1 125 ? 21.264 -10.329 -21.112 1.00 97.88 125 SER A O 1
ATOM 1045 N N . TYR A 1 126 ? 20.457 -11.300 -19.258 1.00 97.88 126 TYR A N 1
ATOM 1046 C CA . TYR A 1 126 ? 21.277 -12.497 -19.390 1.00 97.88 126 TYR A CA 1
ATOM 1047 C C . TYR A 1 126 ? 20.946 -13.297 -20.658 1.00 97.88 126 TYR A C 1
ATOM 1049 O O . TYR A 1 126 ? 21.858 -13.683 -21.385 1.00 97.88 126 TYR A O 1
ATOM 1057 N N . GLN A 1 127 ? 19.662 -13.499 -20.973 1.00 97.19 127 GLN A N 1
ATOM 1058 C CA . GLN A 1 127 ? 19.257 -14.191 -22.205 1.00 97.19 127 GLN A CA 1
ATOM 1059 C C . GLN A 1 127 ? 19.783 -13.475 -23.461 1.00 97.19 127 GLN A C 1
ATOM 1061 O O . GLN A 1 127 ? 20.315 -14.118 -24.364 1.00 97.19 127 GLN A O 1
ATOM 1066 N N . LEU A 1 128 ? 19.703 -12.141 -23.500 1.00 97.19 128 LEU A N 1
ATOM 1067 C CA . LEU A 1 128 ? 20.244 -11.338 -24.603 1.00 97.19 128 LEU A CA 1
ATOM 1068 C C . LEU A 1 128 ? 21.769 -11.460 -24.718 1.00 97.19 128 LEU A C 1
ATOM 1070 O O . LEU A 1 128 ? 22.288 -11.551 -25.830 1.00 97.19 128 LEU A O 1
ATOM 1074 N N . SER A 1 129 ? 22.482 -11.507 -23.589 1.00 96.62 129 SER A N 1
ATOM 1075 C CA . SER A 1 129 ? 23.933 -11.738 -23.558 1.00 96.62 129 SER A CA 1
ATOM 1076 C C . SER A 1 129 ? 24.305 -13.086 -24.182 1.00 96.62 129 SER A C 1
ATOM 1078 O O . SER A 1 129 ? 25.193 -13.152 -25.031 1.00 96.62 129 SER A O 1
ATOM 1080 N N . VAL A 1 130 ? 23.574 -14.151 -23.836 1.00 95.75 130 VAL A N 1
ATOM 1081 C CA . VAL A 1 130 ? 23.790 -15.485 -24.414 1.00 95.75 130 VAL A CA 1
ATOM 1082 C C . VAL A 1 130 ? 23.558 -15.473 -25.926 1.00 95.75 130 VAL A C 1
ATOM 1084 O O . VAL A 1 130 ? 24.401 -15.968 -26.666 1.00 95.75 130 VAL A O 1
ATOM 1087 N N . ILE A 1 131 ? 22.462 -14.875 -26.402 1.00 96.50 131 ILE A N 1
ATOM 1088 C CA . ILE A 1 131 ? 22.164 -14.782 -27.843 1.00 96.50 131 ILE A CA 1
ATOM 1089 C C . ILE A 1 131 ? 23.253 -13.997 -28.583 1.00 96.50 131 ILE A C 1
ATOM 1091 O O . ILE A 1 131 ? 23.726 -14.438 -29.629 1.00 96.50 131 ILE A O 1
ATOM 1095 N N . SER A 1 132 ? 23.677 -12.860 -28.027 1.00 95.00 132 SER A N 1
ATOM 1096 C CA . SER A 1 132 ? 24.765 -12.047 -28.580 1.00 95.00 132 SER A CA 1
ATOM 1097 C C . SER A 1 132 ? 26.051 -12.863 -28.719 1.00 95.00 132 SER A C 1
ATOM 1099 O O . SER A 1 132 ? 26.684 -12.859 -29.774 1.00 95.00 132 SER A O 1
ATOM 1101 N N . TYR A 1 133 ? 26.389 -13.640 -27.687 1.00 93.06 133 TYR A N 1
ATOM 1102 C CA . TYR A 1 133 ? 27.547 -14.521 -27.723 1.00 93.06 133 TYR A CA 1
ATOM 1103 C C . TYR A 1 133 ? 27.424 -15.580 -28.825 1.00 93.06 133 TYR A C 1
ATOM 1105 O O . TYR A 1 133 ? 28.350 -15.725 -29.618 1.00 93.06 133 TYR A O 1
ATOM 1113 N N . GLN A 1 134 ? 26.277 -16.257 -28.948 1.00 88.88 134 GLN A N 1
ATOM 1114 C CA . GLN A 1 134 ? 26.053 -17.253 -30.007 1.00 88.88 134 GLN A CA 1
ATOM 1115 C C . GLN A 1 134 ? 26.211 -16.663 -31.420 1.00 88.88 134 GLN A C 1
ATOM 1117 O O . GLN A 1 134 ? 26.784 -17.311 -32.287 1.00 88.88 134 GLN A O 1
ATOM 1122 N N . LEU A 1 135 ? 25.755 -15.426 -31.649 1.00 88.88 135 LEU A N 1
ATOM 1123 C CA . LEU A 1 135 ? 25.896 -14.731 -32.937 1.00 88.88 135 LEU A CA 1
ATOM 1124 C C . LEU A 1 135 ? 27.325 -14.233 -33.214 1.00 88.88 135 LEU A C 1
ATOM 1126 O O . LEU A 1 135 ? 27.666 -13.970 -34.364 1.00 88.88 135 LEU A O 1
ATOM 1130 N N . SER A 1 136 ? 28.151 -14.076 -32.175 1.00 85.75 136 SER A N 1
ATOM 1131 C CA . SER A 1 136 ? 29.541 -13.616 -32.298 1.00 85.75 136 SER A CA 1
ATOM 1132 C C . SER A 1 136 ? 30.539 -14.728 -32.642 1.00 85.75 136 SER A C 1
ATOM 1134 O O . SER A 1 136 ? 31.663 -14.430 -33.047 1.00 85.75 136 SER A O 1
ATOM 1136 N N . VAL A 1 137 ? 30.146 -15.999 -32.504 1.00 82.75 137 VAL A N 1
ATOM 1137 C CA . VAL A 1 137 ? 30.983 -17.144 -32.882 1.00 82.75 137 VAL A CA 1
ATOM 1138 C C . VAL A 1 137 ? 30.805 -17.411 -34.385 1.00 82.75 137 VAL A C 1
ATOM 1140 O O . VAL A 1 137 ? 29.686 -17.695 -34.814 1.00 82.75 137 VAL A O 1
ATOM 1143 N N . PRO A 1 138 ? 31.864 -17.328 -35.213 1.00 69.12 138 PRO A N 1
ATOM 1144 C CA . PRO A 1 138 ? 31.750 -17.630 -36.634 1.00 69.12 138 PRO A CA 1
ATOM 1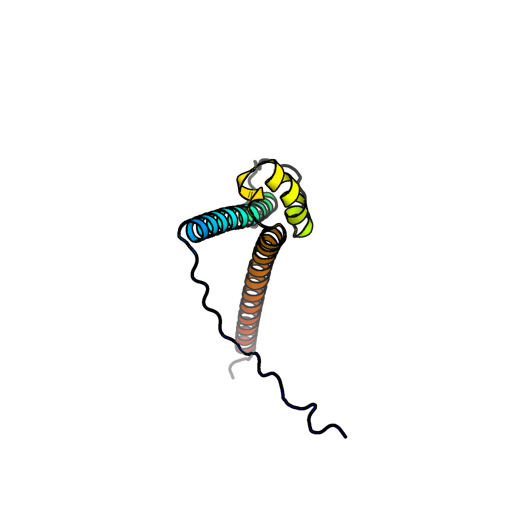145 C C . PRO A 1 138 ? 31.503 -19.131 -36.843 1.00 69.12 138 PRO A C 1
ATOM 1147 O O . PRO A 1 138 ? 32.196 -19.964 -36.260 1.00 69.12 138 PRO A O 1
ATOM 1150 N N . LEU A 1 139 ? 30.521 -19.465 -37.687 1.00 63.12 139 LEU A N 1
ATOM 1151 C CA . LEU A 1 139 ? 30.312 -20.823 -38.196 1.00 63.12 139 LEU A CA 1
ATOM 1152 C C . LEU A 1 139 ? 31.566 -21.233 -38.987 1.00 63.12 139 LEU A C 1
ATOM 1154 O O . LEU A 1 139 ? 31.893 -20.582 -39.980 1.00 63.12 139 LEU A O 1
ATOM 1158 N N . GLN A 1 140 ? 32.279 -22.258 -38.509 1.00 52.44 140 GLN A N 1
ATOM 1159 C CA . GLN A 1 140 ? 33.286 -22.971 -39.304 1.00 52.44 140 GLN A CA 1
ATOM 1160 C C . GLN A 1 140 ? 32.623 -23.757 -40.433 1.00 52.44 140 GLN A C 1
ATOM 1162 O O . GLN A 1 140 ? 31.529 -24.319 -40.190 1.00 52.44 140 GLN A O 1
#

Solvent-accessible surface area (backbone atoms only — not comparable to full-atom values): 8711 Å² total; per-residue (Å²): 130,78,70,82,79,62,76,71,81,80,80,79,79,84,82,80,89,81,77,52,74,71,53,48,53,52,48,52,52,51,50,53,52,49,52,52,50,42,53,50,60,48,44,54,44,53,50,50,50,64,66,71,56,78,57,94,91,51,80,64,95,77,67,85,81,64,81,92,70,79,81,78,48,72,68,59,57,55,59,48,47,58,60,46,38,70,75,34,67,78,50,60,78,50,56,68,67,60,58,49,50,46,53,52,49,54,53,51,51,52,53,50,52,51,51,52,52,54,51,53,51,50,53,51,52,50,54,52,51,53,53,53,52,60,73,68,54,79,86,128

pLDDT: mean 86.29, std 14.31, range [44.28, 98.19]

Mean predicted aligned error: 9.74 Å

=== Feature glossary ===
The record interleaves many kinds of information about one protein. Here is each kind framed as the question it answers.

Q: What does the local fold look like, residue by residue?
A: A 3Di character summarizes, for each residue, the relative orientation of the Cα frame of its nearest spatial neighbor. Because it encodes fold topology rather than chemistry, 3Di alignments detect remote structural similarity that sequence alignment misses.

Q: Which residues are in helices, strands, or loops?
A: Secondary structure is the local, repeating backbone conformation. DSSP classifies it into eight states by reading the hydrogen-bond network: three helix types (H, G, I), two β types (E, B), two non-regular types (T, S), and unstructured coil (-).

Q: How big and how compact is the whole molecule?
A: Three whole-structure scalars: the radius of gyration (RMS distance of Cα from centroid, in Å), the count of Cα–Cα contacts (pairs closer than 8 Å and separated by more than four residues in sequence — i.e. tertiary, not local, contacts), and the bounding-box dimensions. Together they distinguish compact globular folds from extended fibres or disordered chains.

Q: How confident is the AlphaFold model at each residue?
A: For AlphaFold models, the B-factor field carries pLDDT — the model's own estimate of local accuracy on a 0–100 scale. Regions with pLDDT<50 should be treated as essentially unmodeled; they often correspond to intrinsically disordered segments.

Q: What family and function is it annotated with?
A: Functional annotations link the protein to curated databases. InterPro entries identify conserved domains and families by matching the sequence against member-database signatures (Pfam, PROSITE, CDD, …). Gene Ontology (GO) terms describe molecular function, biological process, and cellular component in a controlled vocabulary. CATH places the structure in a hierarchical fold classification (Class/Architecture/Topology/Homologous-superfamily). The organism is the source species.

Q: What known structures does this most resemble?
A: Nearest PDB neighbors are the top structural matches found by Foldseek when searching this structure against the entire Protein Data Bank. Each hit reports a TM-score (0 to 1; >0.5 almost always implies the same fold) and an E-value. These are *structural* homologs — they may share no detectable sequence similarity.

Q: Which residues are buried vs exposed?
A: Solvent-accessible surface area (SASA) is the area in Å² traced out by the centre of a 1.4 Å probe sphere (a water molecule) rolled over the protein's van der Waals surface (Shrake–Rupley / Lee–Richards construction). Buried residues have near-zero SASA; fully exposed residues can exceed 200 Å². The total SASA scales roughly with the number of surface residues.

Q: What are the backbone torsion angles?
A: φ (phi) and ψ (psi) are the two rotatable backbone dihedrals per residue: φ is the C(i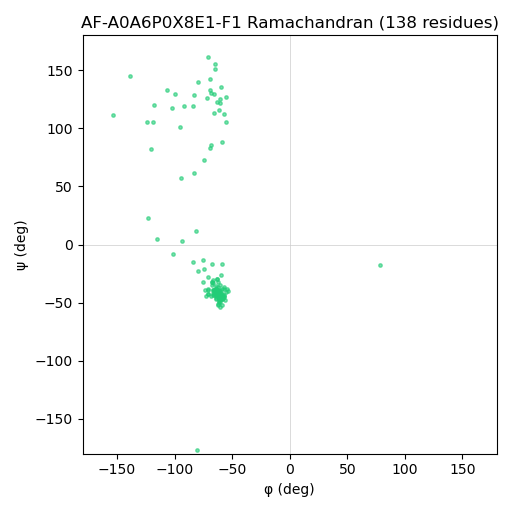-1)–N–Cα–C torsion, ψ is the N–Cα–C–N(i+1) torsion, both in degrees on (−180°, 180°]. α-helical residues cluster near (−60°, −45°); β-strand residues near (−120°, +130°). A Ramachandran plot is simply a scatter of (φ, ψ) for every residue.

Q: Are the domains correctly placed relative to each other?
A: Predicted aligned error is AlphaFold's pairwise confidence. Unlike pLDDT (per-residue), PAE is per-residue-pair and captures whether two parts of the structure are correctly placed relative to each other. Units are ångströms of expected positional error.

Q: What if only a Cα trace is available?
A: P-SEA three-state annotation labels each residue as helix, strand, or coil based purely on the geometry of the Cα trace. It serves as a fallback when the full backbone (and thus DSSP) is unavailable.

Q: What is the amino-acid chain?
A: This is the polypeptide sequence — one letter per residue, N-terminus first. Length ranges from a few dozen residues for small domains to over a thousand for large multi-domain proteins.

Q: What do the rendered images show?
A: The six renders are orthographic views along the three Cartesian axes in both directions. Representation (cartoon, sticks, or surface) and color scheme (sequence-rainbow or by-chain) vary across proteins so the training set covers all the common visualization conventions.

Q: What do the diagnostic plot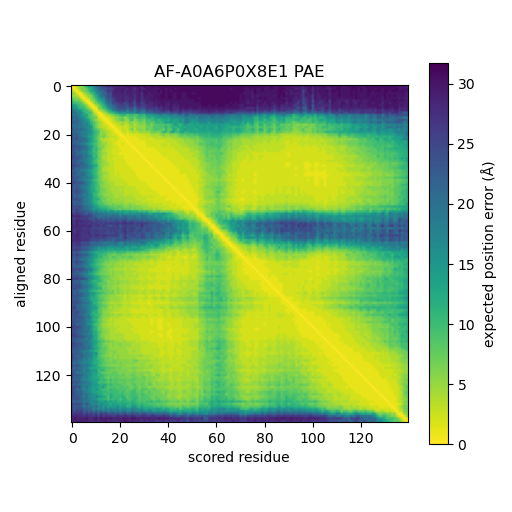s show?
A: Plot images: a contact map (which residues are close in 3D, as an N×N binary image), a Ramachandran scatter (backbone torsion angles, revealing secondary-structure composition at a glance), and — for AlphaFold structures — a PAE heatmap (pairwise prediction confidence).

Q: How mobile is each atom in the crystal?
A: B-factor (Debye–Waller factor) reflects atomic displacement in the crystal lattice. It is an experimental observable (units Å²), not a prediction; low values mean the atom is pinned down, high values mean it moves or is heterogeneous across the crystal.

Q: Where is each backbone atom in 3D?
A: The mmCIF table is the protein's shape written out atom by atom. For each backbone N, Cα, C, and carbonyl O, it records an (x, y, z) coordinate triple in Å plus the residue type, chain letter, and residue number.